Protein AF-A0A7Y1FD43-F1 (afdb_monomer_lite)

Organism: Pseudomonas veronii (NCBI:txid76761)

Structure (mmCIF, N/CA/C/O backbone):
data_AF-A0A7Y1FD43-F1
#
_entry.id   AF-A0A7Y1FD43-F1
#
loop_
_atom_site.group_PDB
_atom_site.id
_atom_site.type_symbol
_atom_site.label_atom_id
_atom_site.label_alt_id
_atom_site.label_comp_id
_atom_site.label_asym_id
_atom_site.label_entity_id
_atom_site.label_seq_id
_atom_site.pdbx_PDB_ins_code
_atom_site.Cartn_x
_atom_site.Cartn_y
_atom_site.Cartn_z
_atom_site.occupancy
_atom_site.B_iso_or_equiv
_atom_site.auth_seq_id
_atom_site.auth_comp_id
_atom_site.auth_asym_id
_atom_site.auth_atom_id
_atom_site.pdbx_PDB_model_num
ATOM 1 N N . MET A 1 1 ? -23.242 5.006 13.809 1.00 78.62 1 MET A N 1
ATOM 2 C CA . MET A 1 1 ? -22.029 5.190 14.641 1.00 78.62 1 MET A CA 1
ATOM 3 C C . MET A 1 1 ? -21.259 6.405 14.136 1.00 78.62 1 MET A C 1
ATOM 5 O O . MET A 1 1 ? -21.241 6.610 12.930 1.00 78.62 1 MET A O 1
ATOM 9 N N . GLN A 1 2 ? -20.656 7.208 15.019 1.00 83.25 2 GLN A N 1
ATOM 10 C CA . GLN A 1 2 ? -19.732 8.284 14.624 1.00 83.25 2 GLN A CA 1
ATOM 11 C C . GLN A 1 2 ? -18.285 7.828 14.845 1.00 83.25 2 GLN A C 1
ATOM 13 O O . GLN A 1 2 ? -17.978 7.297 15.909 1.00 83.25 2 GLN A O 1
ATOM 18 N N . ILE A 1 3 ? -17.410 8.051 13.862 1.00 82.50 3 ILE A N 1
ATOM 19 C CA . ILE A 1 3 ? -15.975 7.740 13.946 1.00 82.50 3 ILE A CA 1
ATOM 20 C C . ILE A 1 3 ? -15.232 9.045 14.241 1.00 82.50 3 ILE A C 1
ATOM 22 O O . ILE A 1 3 ? -15.410 10.029 13.524 1.00 82.50 3 ILE A O 1
ATOM 26 N N . LYS A 1 4 ? -14.424 9.069 15.305 1.00 84.06 4 LYS A N 1
ATOM 27 C CA . LYS A 1 4 ? -13.627 10.233 15.714 1.00 84.06 4 LYS A CA 1
ATOM 28 C C . LYS A 1 4 ? -12.174 9.823 15.916 1.00 84.06 4 LYS A C 1
ATOM 30 O O . LYS A 1 4 ? -11.902 8.725 16.394 1.00 84.06 4 LYS A O 1
ATOM 35 N N . VAL A 1 5 ? -11.257 10.724 15.581 1.00 78.62 5 VAL A N 1
ATOM 36 C CA . VAL A 1 5 ? -9.851 10.609 15.977 1.00 78.62 5 VAL A CA 1
ATOM 37 C C . VAL A 1 5 ? -9.744 10.988 17.455 1.00 78.62 5 VAL A C 1
ATOM 39 O O . VAL A 1 5 ? -10.353 11.970 17.880 1.00 78.62 5 VAL A O 1
ATOM 42 N N . ARG A 1 6 ? -9.013 10.197 18.247 1.00 76.38 6 ARG A N 1
ATOM 43 C CA . ARG A 1 6 ? -8.776 10.484 19.667 1.00 76.38 6 ARG A CA 1
ATOM 44 C C . ARG A 1 6 ? -7.906 11.739 19.808 1.00 76.38 6 ARG A C 1
ATOM 46 O O . ARG A 1 6 ? -6.908 11.880 19.107 1.00 76.38 6 ARG A O 1
ATOM 53 N N . GLU A 1 7 ? -8.279 12.642 20.714 1.00 76.19 7 GLU A N 1
ATOM 54 C CA . GLU A 1 7 ? -7.488 13.844 21.010 1.00 76.19 7 GLU A CA 1
ATOM 55 C C . GLU A 1 7 ? -6.095 13.474 21.543 1.00 76.19 7 GLU A C 1
ATOM 57 O O . GLU A 1 7 ? -5.960 12.580 22.376 1.00 76.19 7 GLU A O 1
ATOM 62 N N . GLY A 1 8 ? -5.058 14.161 21.054 1.00 68.19 8 GLY A N 1
ATOM 63 C CA . GLY A 1 8 ? -3.660 13.941 21.450 1.00 68.19 8 GLY A CA 1
ATOM 64 C C . GLY A 1 8 ? -2.921 12.846 20.673 1.00 68.19 8 GLY A C 1
ATOM 65 O O . GLY A 1 8 ? -1.690 12.859 20.653 1.00 68.19 8 GLY A O 1
ATOM 66 N N . ASP A 1 9 ? -3.626 11.959 19.966 1.00 65.19 9 ASP A N 1
ATOM 67 C CA . ASP A 1 9 ? -2.977 10.980 19.095 1.00 65.19 9 ASP A CA 1
ATOM 68 C C . ASP A 1 9 ? -2.516 11.652 17.795 1.00 65.19 9 ASP A C 1
ATOM 70 O O . ASP A 1 9 ? -3.296 12.297 17.084 1.00 65.19 9 ASP A O 1
ATOM 74 N N . VAL A 1 10 ? -1.245 11.450 17.426 1.00 63.31 10 VAL A N 1
ATOM 75 C CA . VAL A 1 10 ? -0.767 11.734 16.064 1.00 63.31 10 VAL A CA 1
ATOM 76 C C . VAL A 1 10 ? -1.353 10.666 15.155 1.00 63.31 10 VAL A C 1
ATOM 78 O O . VAL A 1 10 ? -0.704 9.680 14.802 1.00 63.31 10 VAL A O 1
ATOM 81 N N . PHE A 1 11 ? -2.623 10.840 14.807 1.00 62.75 11 PHE A N 1
ATOM 82 C CA . PHE A 1 11 ? -3.289 9.925 13.909 1.00 62.75 11 PHE A CA 1
ATOM 83 C C . PHE A 1 11 ? -2.585 9.998 12.553 1.00 62.75 11 PHE A C 1
ATOM 85 O O . PHE A 1 11 ? -2.379 11.102 12.034 1.00 62.75 11 PHE A O 1
ATOM 92 N N . PRO A 1 12 ? -2.197 8.865 11.948 1.00 65.88 12 PRO A N 1
ATOM 93 C CA . PRO A 1 12 ? -1.390 8.883 10.734 1.00 65.88 12 PRO A CA 1
ATOM 94 C C . PRO A 1 12 ? -2.036 9.614 9.546 1.00 65.88 12 PRO A C 1
ATOM 96 O O . PRO A 1 12 ? -1.325 9.933 8.597 1.00 65.88 12 PRO A O 1
ATOM 99 N N . LEU A 1 13 ? -3.344 9.910 9.595 1.00 69.12 13 LEU A N 1
ATOM 100 C CA . LEU A 1 13 ? -4.041 10.740 8.603 1.00 69.12 13 LEU A CA 1
ATOM 101 C C . LEU A 1 13 ? -3.603 12.211 8.605 1.00 69.12 13 LEU A C 1
ATOM 103 O O . LEU A 1 13 ? -3.720 12.860 7.572 1.00 69.12 13 LEU A O 1
ATOM 107 N N . ASN A 1 14 ? -3.063 12.729 9.713 1.00 74.69 14 ASN A N 1
ATOM 108 C CA . ASN A 1 14 ? -2.554 14.105 9.778 1.00 74.69 14 ASN A CA 1
ATOM 109 C C . ASN A 1 14 ? -1.181 14.258 9.101 1.00 74.69 14 ASN A C 1
ATOM 111 O O . ASN A 1 14 ? -0.672 15.368 8.964 1.00 74.69 14 ASN A O 1
ATOM 115 N N . ARG A 1 15 ? -0.554 13.149 8.688 1.00 79.81 15 ARG A N 1
ATOM 116 C CA . ARG A 1 15 ? 0.679 13.158 7.890 1.00 79.81 15 ARG A CA 1
ATOM 117 C C . ARG A 1 15 ? 0.347 13.224 6.396 1.00 79.81 15 ARG A C 1
ATOM 119 O O . ARG A 1 15 ? -0.731 12.770 6.007 1.00 79.81 15 ARG A O 1
ATOM 126 N N . PRO A 1 16 ? 1.279 13.691 5.542 1.00 84.38 16 PRO A N 1
ATOM 127 C CA . PRO A 1 16 ? 1.101 13.645 4.094 1.00 84.38 16 PRO A CA 1
ATOM 128 C C . PRO A 1 16 ? 0.729 12.236 3.616 1.00 84.38 16 PRO A C 1
ATOM 130 O O . PRO A 1 16 ? 1.454 11.267 3.860 1.00 84.38 16 PRO A O 1
ATOM 133 N N . GLN A 1 17 ? -0.421 12.133 2.954 1.00 92.06 17 GLN A N 1
ATOM 134 C CA . GLN A 1 17 ? -0.905 10.905 2.331 1.00 92.06 17 GLN A CA 1
ATOM 135 C C . GLN A 1 17 ? -0.468 10.875 0.870 1.00 92.06 17 GLN A C 1
ATOM 137 O O . GLN A 1 17 ? -0.424 11.916 0.220 1.00 92.06 17 GLN A O 1
ATOM 142 N N . GLN A 1 18 ? -0.174 9.683 0.353 1.00 93.00 18 GLN A N 1
ATOM 143 C CA . GLN A 1 18 ? 0.155 9.449 -1.061 1.00 93.00 18 GLN A CA 1
ATOM 144 C C . GLN A 1 18 ? 1.341 10.285 -1.580 1.00 93.00 18 GLN A C 1
ATOM 146 O O . GLN A 1 18 ? 1.500 10.490 -2.780 1.00 93.00 18 GLN A O 1
ATOM 151 N N . VAL A 1 19 ? 2.205 10.739 -0.667 1.00 94.62 19 VAL A N 1
ATOM 152 C CA . VAL A 1 19 ? 3.488 11.368 -0.984 1.00 94.62 19 VAL A CA 1
ATOM 153 C C . VAL A 1 19 ? 4.574 10.308 -0.846 1.00 94.62 19 VAL A C 1
ATOM 155 O O . VAL A 1 19 ? 4.885 9.871 0.266 1.00 94.62 19 VAL A O 1
ATOM 158 N N . TRP A 1 20 ? 5.112 9.886 -1.988 1.00 95.19 20 TRP A N 1
ATOM 159 C CA . TRP A 1 20 ? 6.173 8.887 -2.077 1.00 95.19 20 TRP A CA 1
ATOM 160 C C . TRP A 1 20 ? 7.523 9.465 -1.653 1.00 95.19 20 TRP A C 1
ATOM 162 O O . TRP A 1 20 ? 7.876 10.579 -2.040 1.00 95.19 20 TRP A O 1
ATOM 172 N N . ARG A 1 21 ? 8.275 8.697 -0.864 1.00 94.25 21 ARG A N 1
ATOM 173 C CA . ARG A 1 21 ? 9.631 9.018 -0.393 1.00 94.25 21 ARG A CA 1
ATOM 174 C C . ARG A 1 21 ? 10.471 7.746 -0.291 1.00 94.25 21 ARG A C 1
ATOM 176 O O . ARG A 1 21 ? 9.917 6.684 -0.035 1.00 94.25 21 ARG A O 1
ATOM 183 N N . GLY A 1 22 ? 11.783 7.846 -0.447 1.00 91.44 22 GLY A N 1
ATOM 184 C CA . GLY A 1 22 ? 12.703 6.720 -0.283 1.00 91.44 22 GLY A CA 1
ATOM 185 C C . GLY A 1 22 ? 14.136 7.141 -0.582 1.00 91.44 22 GLY A C 1
ATOM 186 O O . GLY A 1 22 ? 14.344 8.008 -1.430 1.00 91.44 22 GLY A O 1
ATOM 187 N N . ASP A 1 23 ? 15.095 6.543 0.122 1.00 85.62 23 ASP A N 1
ATOM 188 C CA . ASP A 1 23 ? 16.521 6.875 -0.015 1.00 85.62 23 ASP A CA 1
ATOM 189 C C . ASP A 1 23 ? 17.122 6.342 -1.328 1.00 85.62 23 ASP A C 1
ATOM 191 O O . ASP A 1 23 ? 18.066 6.921 -1.859 1.00 85.62 23 ASP A O 1
ATOM 195 N N . SER A 1 24 ? 16.524 5.285 -1.890 1.00 87.62 24 SER A N 1
ATOM 196 C CA . SER A 1 24 ? 16.841 4.731 -3.215 1.00 87.62 24 SER A CA 1
ATOM 197 C C . SER A 1 24 ? 15.562 4.674 -4.058 1.00 87.62 24 SER A C 1
ATOM 199 O O . SER A 1 24 ? 14.915 3.624 -4.119 1.00 87.62 24 SER A O 1
ATOM 201 N N . PRO A 1 25 ? 15.136 5.801 -4.663 1.00 82.94 25 PRO A N 1
ATOM 202 C CA . PRO A 1 25 ? 13.834 5.925 -5.321 1.00 82.94 25 PRO A CA 1
ATOM 203 C C . PRO A 1 25 ? 13.584 4.896 -6.432 1.00 82.94 25 PRO A C 1
ATOM 205 O O . PRO A 1 25 ? 12.438 4.541 -6.707 1.00 82.94 25 PRO A O 1
ATOM 208 N N . GLU A 1 26 ? 14.633 4.431 -7.090 1.00 85.19 26 GLU A N 1
ATOM 209 C CA . GLU A 1 26 ? 14.588 3.412 -8.134 1.00 85.19 26 GLU A CA 1
ATOM 210 C C . GLU A 1 26 ? 14.370 1.990 -7.598 1.00 85.19 26 GLU A C 1
ATOM 212 O O . GLU A 1 26 ? 13.835 1.161 -8.327 1.00 85.19 26 GLU A O 1
ATOM 217 N N . VAL A 1 27 ? 14.712 1.724 -6.333 1.00 89.00 27 VAL A N 1
ATOM 218 C CA . VAL A 1 27 ? 14.602 0.395 -5.704 1.00 89.00 27 VAL A CA 1
ATOM 219 C C . VAL A 1 27 ? 13.374 0.304 -4.810 1.00 89.00 27 VAL A C 1
ATOM 221 O O . VAL A 1 27 ? 12.623 -0.661 -4.900 1.00 89.00 27 VAL A O 1
ATOM 224 N N . MET A 1 28 ? 13.168 1.293 -3.938 1.00 94.69 28 MET A N 1
ATOM 225 C CA . MET A 1 28 ? 12.142 1.245 -2.902 1.00 94.69 28 MET A CA 1
ATOM 226 C C . MET A 1 28 ? 11.620 2.641 -2.573 1.00 94.69 28 MET A C 1
ATOM 228 O O . MET A 1 28 ? 12.382 3.575 -2.316 1.00 94.69 28 MET A O 1
ATOM 232 N N . GLN A 1 29 ? 10.299 2.776 -2.511 1.00 96.69 29 GLN A N 1
ATOM 233 C CA . GLN A 1 29 ? 9.632 3.984 -2.045 1.00 96.69 29 GLN A CA 1
ATOM 234 C C . GLN A 1 29 ? 8.457 3.651 -1.143 1.00 96.69 29 GLN A C 1
ATOM 236 O O . GLN A 1 29 ? 7.791 2.638 -1.303 1.00 96.69 29 GLN A O 1
ATOM 241 N N . VAL A 1 30 ? 8.167 4.547 -0.211 1.00 96.62 30 VAL A N 1
ATOM 242 C CA . VAL A 1 30 ? 7.099 4.395 0.769 1.00 96.62 30 VAL A CA 1
ATOM 243 C C . VAL A 1 30 ? 6.164 5.593 0.684 1.00 96.62 30 VAL A C 1
ATOM 245 O O . VAL A 1 30 ? 6.603 6.743 0.609 1.00 96.62 30 VAL A O 1
ATOM 248 N N . ALA A 1 31 ? 4.864 5.335 0.731 1.00 96.69 31 ALA A N 1
ATOM 249 C CA . ALA A 1 31 ? 3.818 6.341 0.874 1.00 96.69 31 ALA A CA 1
ATOM 250 C C . ALA A 1 31 ? 2.798 5.890 1.925 1.00 96.69 31 ALA A C 1
ATOM 252 O O . ALA A 1 31 ? 2.821 4.753 2.386 1.00 96.69 31 ALA A O 1
ATOM 253 N N . ARG A 1 32 ? 1.903 6.794 2.340 1.00 95.56 32 ARG A N 1
ATOM 254 C CA . ARG A 1 32 ? 0.800 6.451 3.250 1.00 95.56 32 ARG A CA 1
ATOM 255 C C . ARG A 1 32 ? -0.533 6.428 2.522 1.00 95.56 32 ARG A C 1
ATOM 257 O O . ARG A 1 32 ? -0.870 7.393 1.838 1.00 95.56 32 ARG A O 1
ATOM 264 N N . PHE A 1 33 ? -1.288 5.357 2.724 1.00 95.19 33 PHE A N 1
ATOM 265 C CA . PHE A 1 33 ? -2.664 5.189 2.272 1.00 95.19 33 PHE A CA 1
ATOM 266 C C . PHE A 1 33 ? -3.517 4.871 3.495 1.00 95.19 33 PHE A C 1
ATOM 268 O O . PHE A 1 33 ? -3.154 4.016 4.292 1.00 95.19 33 PHE A O 1
ATOM 275 N N . ALA A 1 34 ? -4.604 5.619 3.704 1.00 92.88 34 ALA A N 1
ATOM 276 C CA . ALA A 1 34 ? -5.454 5.499 4.896 1.00 92.88 34 ALA A CA 1
ATOM 277 C C . ALA A 1 34 ? -4.661 5.468 6.225 1.00 92.88 34 ALA A C 1
ATOM 279 O O . ALA A 1 34 ? -5.021 4.775 7.175 1.00 92.88 34 ALA A O 1
ATOM 280 N N . GLY A 1 35 ? -3.550 6.210 6.286 1.00 91.62 35 GLY A N 1
ATOM 281 C CA . GLY A 1 35 ? -2.666 6.252 7.446 1.00 91.62 35 GLY A CA 1
ATOM 282 C C . GLY A 1 35 ? -1.651 5.106 7.561 1.00 91.62 35 GLY A C 1
ATOM 283 O O . GLY A 1 35 ? -0.693 5.239 8.325 1.00 91.62 35 GLY A O 1
ATOM 284 N N . GLN A 1 36 ? -1.794 4.037 6.785 1.00 94.19 36 GLN A N 1
ATOM 285 C CA . GLN A 1 36 ? -0.908 2.874 6.788 1.00 94.19 36 GLN A CA 1
ATOM 286 C C . GLN A 1 36 ? 0.175 3.015 5.719 1.00 94.19 36 GLN A C 1
ATOM 288 O O . GLN A 1 36 ? -0.039 3.662 4.694 1.00 94.19 36 GLN A O 1
ATOM 293 N N . GLU A 1 37 ? 1.361 2.472 5.979 1.00 95.50 37 GLU A N 1
ATOM 294 C CA . GLU A 1 37 ? 2.456 2.526 5.009 1.00 95.50 37 GLU A CA 1
ATOM 295 C C . GLU A 1 37 ? 2.240 1.501 3.900 1.00 95.50 37 GLU A C 1
ATOM 297 O O . GLU A 1 37 ? 1.896 0.351 4.157 1.00 95.50 37 GLU A O 1
ATOM 302 N N . MET A 1 38 ? 2.418 1.964 2.667 1.00 97.88 38 MET A N 1
ATOM 303 C CA . MET A 1 38 ? 2.518 1.154 1.466 1.00 97.88 38 MET A CA 1
ATOM 304 C C . MET A 1 38 ? 3.939 1.281 0.940 1.00 97.88 38 MET A C 1
ATOM 306 O O . MET A 1 38 ? 4.447 2.402 0.813 1.00 97.88 38 MET A O 1
ATOM 310 N N . VAL A 1 39 ? 4.546 0.150 0.609 1.00 97.56 39 VAL A N 1
ATOM 311 C CA . VAL A 1 39 ? 5.880 0.075 0.018 1.00 97.56 39 VAL A CA 1
ATOM 312 C C . VAL A 1 39 ? 5.733 -0.269 -1.456 1.00 97.56 39 VAL A C 1
ATOM 314 O O . VAL A 1 39 ? 5.029 -1.208 -1.794 1.00 97.56 39 VAL A O 1
ATOM 317 N N . ALA A 1 40 ? 6.381 0.491 -2.329 1.00 97.12 40 ALA A N 1
ATOM 318 C CA . ALA A 1 40 ? 6.625 0.119 -3.713 1.00 97.12 40 ALA A CA 1
ATOM 319 C C . ALA A 1 40 ? 8.090 -0.311 -3.827 1.00 97.12 40 ALA A C 1
ATOM 321 O O . ALA A 1 40 ? 8.969 0.464 -3.442 1.00 97.12 40 ALA A O 1
ATOM 322 N N . ILE A 1 41 ? 8.359 -1.519 -4.313 1.00 96.25 41 ILE A N 1
ATOM 323 C CA . ILE A 1 41 ? 9.706 -2.109 -4.330 1.00 96.25 41 ILE A CA 1
ATOM 324 C C . ILE A 1 41 ? 9.942 -2.907 -5.617 1.00 96.25 41 ILE A C 1
ATOM 326 O O . ILE A 1 41 ? 8.987 -3.384 -6.225 1.00 96.25 41 ILE A O 1
ATOM 330 N N . THR A 1 42 ? 11.194 -3.013 -6.063 1.00 93.50 42 THR A N 1
ATOM 331 C CA . THR A 1 42 ? 11.588 -3.973 -7.109 1.00 93.50 42 THR A CA 1
ATOM 332 C C . THR A 1 42 ? 11.632 -5.392 -6.539 1.00 93.50 42 THR A C 1
ATOM 334 O O . THR A 1 42 ? 12.116 -5.588 -5.425 1.00 93.50 42 THR A O 1
ATOM 337 N N . ASP A 1 43 ? 11.161 -6.377 -7.297 1.00 85.69 43 ASP A N 1
ATOM 338 C CA . ASP A 1 43 ? 11.345 -7.794 -6.987 1.00 85.69 43 ASP A CA 1
ATOM 339 C C . ASP A 1 43 ? 12.684 -8.326 -7.533 1.00 85.6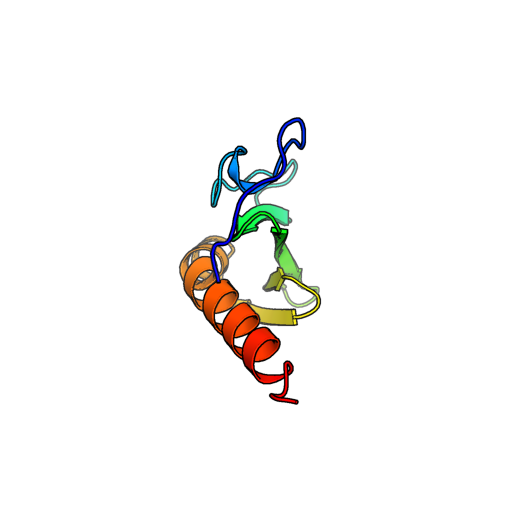9 43 ASP A C 1
ATOM 341 O O . ASP A 1 43 ? 13.408 -7.637 -8.263 1.00 85.69 43 ASP A O 1
ATOM 345 N N . ASP A 1 44 ? 13.006 -9.576 -7.185 1.00 81.50 44 ASP A N 1
ATOM 346 C CA . ASP A 1 44 ? 14.224 -10.271 -7.629 1.00 81.50 44 ASP A CA 1
ATOM 347 C C . ASP A 1 44 ? 14.225 -10.591 -9.139 1.00 81.50 44 ASP A C 1
ATOM 349 O O . ASP A 1 44 ? 15.270 -10.914 -9.710 1.00 81.50 44 ASP A O 1
ATOM 353 N N . ALA A 1 45 ? 13.067 -10.514 -9.801 1.00 82.25 45 ALA A N 1
ATOM 354 C CA . ALA A 1 45 ? 12.906 -10.731 -11.238 1.00 82.25 45 ALA A CA 1
ATOM 355 C C . ALA A 1 45 ? 13.019 -9.428 -12.057 1.00 82.25 45 ALA A C 1
ATOM 357 O O . ALA A 1 45 ? 12.970 -9.472 -13.290 1.00 82.25 45 ALA A O 1
ATOM 358 N N . GLY A 1 46 ? 13.199 -8.280 -11.395 1.00 81.44 46 GLY A N 1
ATOM 359 C CA . GLY A 1 46 ? 13.288 -6.957 -12.012 1.00 81.44 46 GLY A CA 1
ATOM 360 C C . GLY A 1 46 ? 11.937 -6.321 -12.357 1.00 81.44 46 GLY A C 1
ATOM 361 O O . GLY A 1 46 ? 11.915 -5.302 -13.052 1.00 81.44 46 GLY A O 1
ATOM 362 N N . ALA A 1 47 ? 10.821 -6.899 -11.907 1.00 91.81 47 ALA A N 1
ATOM 363 C CA . ALA A 1 47 ? 9.514 -6.253 -11.927 1.00 91.81 47 ALA A CA 1
ATOM 364 C C . ALA A 1 47 ? 9.282 -5.475 -10.621 1.00 91.81 47 ALA A C 1
ATOM 366 O O . ALA A 1 47 ? 10.113 -5.468 -9.717 1.00 91.81 47 ALA A O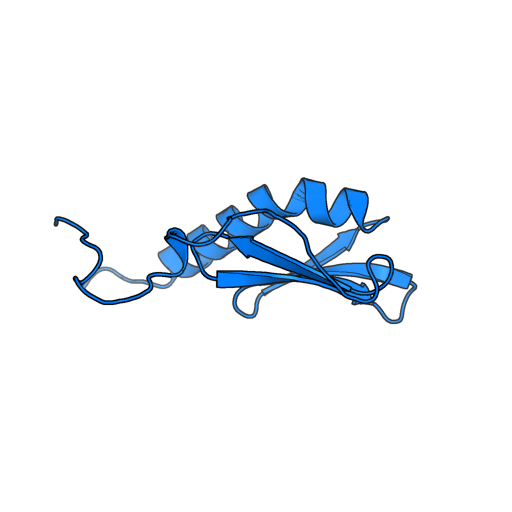 1
ATOM 367 N N . PHE A 1 48 ? 8.168 -4.751 -10.541 1.00 94.75 48 PHE A N 1
ATOM 368 C CA . PHE A 1 48 ? 7.832 -3.937 -9.376 1.00 94.75 48 PHE A CA 1
ATOM 369 C C . PHE A 1 48 ? 6.576 -4.457 -8.684 1.00 94.75 48 PHE A C 1
ATOM 371 O O . PHE A 1 48 ? 5.644 -4.952 -9.328 1.00 94.75 48 PHE A O 1
ATOM 378 N N . GLU A 1 49 ? 6.544 -4.273 -7.369 1.00 96.94 49 GLU A N 1
ATOM 379 C CA . GLU A 1 49 ? 5.471 -4.704 -6.483 1.00 96.94 49 GLU A CA 1
ATOM 380 C C . GLU A 1 49 ? 5.036 -3.585 -5.530 1.00 96.94 49 GLU A C 1
ATOM 382 O O . GLU A 1 49 ? 5.751 -2.606 -5.299 1.00 96.94 49 GLU A O 1
ATOM 387 N N . LEU A 1 50 ? 3.840 -3.750 -4.972 1.00 98.12 50 LEU A N 1
ATOM 388 C CA . LEU A 1 50 ? 3.270 -2.968 -3.887 1.00 98.12 50 LEU A CA 1
ATOM 389 C C . LEU A 1 50 ? 2.999 -3.890 -2.696 1.00 98.12 50 LEU A C 1
ATOM 391 O O . LEU A 1 50 ? 2.204 -4.815 -2.831 1.00 98.12 50 LEU A O 1
ATOM 395 N N . ASP A 1 51 ? 3.568 -3.595 -1.531 1.00 97.94 51 ASP A N 1
ATOM 396 C CA . ASP A 1 51 ? 3.210 -4.213 -0.250 1.00 97.94 51 ASP A CA 1
ATOM 397 C C . ASP A 1 51 ? 2.343 -3.245 0.562 1.00 97.94 51 ASP A C 1
ATOM 399 O O . ASP A 1 51 ? 2.706 -2.081 0.781 1.00 97.94 51 ASP A O 1
ATOM 403 N N . TYR A 1 52 ? 1.170 -3.712 0.988 1.00 98.12 52 TYR A N 1
ATOM 404 C CA . TYR A 1 52 ? 0.259 -2.952 1.829 1.00 98.12 52 TYR A CA 1
ATOM 405 C C . TYR A 1 52 ? -0.593 -3.860 2.716 1.00 98.12 52 TYR A C 1
ATOM 407 O O . TYR A 1 52 ? -1.371 -4.678 2.226 1.00 98.12 52 TYR A O 1
ATOM 415 N N . LEU A 1 53 ? -0.501 -3.679 4.040 1.00 96.94 53 LEU A N 1
ATOM 416 C CA . LEU A 1 53 ? -1.283 -4.433 5.035 1.00 96.94 53 LEU A CA 1
ATOM 417 C C . LEU A 1 53 ? -1.202 -5.959 4.836 1.00 96.94 53 LEU A C 1
ATOM 419 O O . LEU A 1 53 ? -2.212 -6.660 4.937 1.00 96.94 53 LEU A O 1
ATOM 423 N N . GLY A 1 54 ? -0.008 -6.469 4.515 1.00 95.94 54 GLY A N 1
ATOM 424 C CA . GLY A 1 54 ? 0.242 -7.897 4.297 1.00 95.94 54 GLY A CA 1
ATOM 425 C C . GLY A 1 54 ? -0.321 -8.447 2.982 1.00 95.94 54 GLY A C 1
ATOM 426 O O . GLY A 1 54 ? -0.459 -9.660 2.843 1.00 95.94 54 GLY A O 1
ATOM 42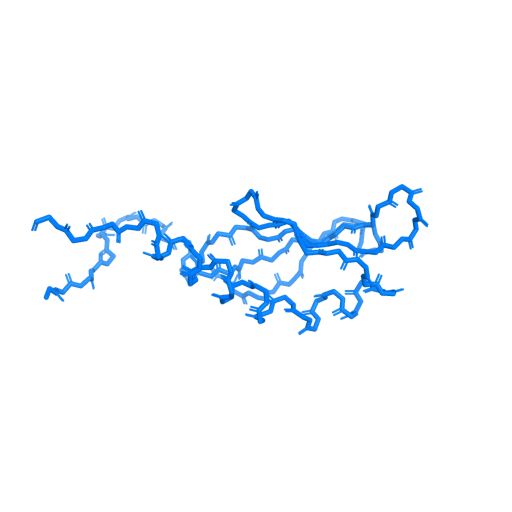7 N N . HIS A 1 55 ? -0.684 -7.576 2.039 1.00 97.75 55 HIS A N 1
ATOM 428 C CA . HIS A 1 55 ? -1.111 -7.943 0.693 1.00 97.75 55 HIS A CA 1
ATOM 429 C C . HIS A 1 55 ? -0.104 -7.412 -0.323 1.00 97.75 55 HIS A C 1
ATOM 431 O O . HIS A 1 55 ? 0.386 -6.293 -0.177 1.00 97.75 55 HIS A O 1
ATOM 437 N N . VAL A 1 56 ? 0.139 -8.198 -1.373 1.00 97.50 56 VAL A N 1
ATOM 438 C CA . VAL A 1 56 ? 1.067 -7.855 -2.453 1.00 97.50 56 VAL A CA 1
ATOM 439 C C . VAL A 1 56 ? 0.299 -7.655 -3.758 1.00 97.50 56 VAL A C 1
ATOM 441 O O . VAL A 1 56 ? -0.538 -8.482 -4.126 1.00 97.50 56 VAL A O 1
ATOM 444 N N . GLY A 1 57 ? 0.569 -6.551 -4.449 1.00 96.31 57 GLY A N 1
ATOM 445 C CA . GLY A 1 57 ? 0.218 -6.346 -5.853 1.00 96.31 57 GLY A CA 1
ATOM 446 C C . GLY A 1 57 ? 1.495 -6.375 -6.680 1.00 96.31 57 GLY A C 1
ATOM 447 O O . GLY A 1 57 ? 2.417 -5.638 -6.364 1.00 96.31 57 GLY A O 1
ATOM 448 N N . SER A 1 58 ? 1.573 -7.209 -7.711 1.00 94.88 58 SER A N 1
ATOM 449 C CA . SER A 1 58 ? 2.814 -7.451 -8.458 1.00 94.88 58 SER A CA 1
ATOM 450 C C . SER A 1 58 ? 2.615 -7.370 -9.973 1.00 94.88 58 SER A C 1
ATOM 452 O O . SER A 1 58 ? 1.501 -7.161 -10.461 1.00 94.88 58 SER A O 1
ATOM 454 N N . GLY A 1 59 ? 3.711 -7.519 -10.725 1.00 91.75 59 GLY A N 1
ATOM 455 C CA . GLY A 1 59 ? 3.697 -7.537 -12.191 1.00 91.75 59 GLY A CA 1
ATOM 456 C C . GLY A 1 59 ? 3.731 -6.153 -12.841 1.00 91.75 59 GLY A C 1
ATOM 457 O O . GLY A 1 59 ? 3.400 -6.019 -14.020 1.00 91.75 59 GLY A O 1
ATOM 458 N N . PHE A 1 60 ? 4.121 -5.113 -12.102 1.00 95.69 60 PHE A N 1
ATOM 459 C CA . PHE A 1 60 ? 4.260 -3.774 -12.664 1.00 95.69 60 PHE A CA 1
ATOM 460 C C . PHE A 1 60 ? 5.574 -3.650 -13.443 1.00 95.69 60 PHE A C 1
ATOM 462 O O . PHE A 1 60 ? 6.639 -4.019 -12.953 1.00 95.69 60 PHE A O 1
ATOM 469 N N . ALA A 1 61 ? 5.506 -3.086 -14.651 1.00 94.19 61 ALA A N 1
ATOM 470 C CA . ALA A 1 61 ? 6.669 -2.927 -15.527 1.00 94.19 61 ALA A CA 1
ATOM 471 C C . ALA A 1 61 ? 7.647 -1.836 -15.055 1.00 94.19 61 ALA A C 1
ATOM 473 O O . ALA A 1 61 ? 8.802 -1.808 -15.473 1.00 94.19 61 ALA A O 1
ATOM 474 N N . SER A 1 62 ? 7.190 -0.911 -14.208 1.00 94.69 62 SER A N 1
ATOM 475 C CA . SER A 1 62 ? 8.018 0.160 -13.663 1.00 94.69 62 SER A CA 1
ATOM 476 C C . SER A 1 62 ? 7.508 0.652 -12.307 1.00 94.69 62 SER A C 1
ATOM 478 O O . SER A 1 62 ? 6.319 0.553 -11.994 1.00 94.69 62 SER A O 1
ATOM 480 N N . MET A 1 63 ? 8.387 1.305 -11.538 1.00 95.25 63 MET A N 1
ATOM 481 C CA . MET A 1 63 ? 8.021 2.032 -10.314 1.00 95.25 63 MET A CA 1
ATOM 482 C C . MET A 1 63 ? 6.910 3.070 -10.561 1.00 95.25 63 MET A C 1
ATOM 484 O O . MET A 1 63 ? 6.076 3.324 -9.695 1.00 95.25 63 MET A O 1
ATOM 488 N N . LYS A 1 64 ? 6.878 3.692 -11.747 1.00 95.69 64 LYS A N 1
ATOM 489 C CA . LYS A 1 64 ? 5.822 4.644 -12.117 1.00 95.69 64 LYS A CA 1
ATOM 490 C C . LYS A 1 64 ? 4.468 3.944 -12.247 1.00 95.69 64 LYS A C 1
ATOM 492 O O . LYS A 1 64 ? 3.481 4.473 -11.737 1.00 95.69 64 LYS A O 1
ATOM 497 N N . ASP A 1 65 ? 4.435 2.777 -12.883 1.00 96.62 65 ASP A N 1
ATOM 498 C CA . ASP A 1 65 ? 3.204 2.007 -13.084 1.00 96.62 65 ASP A CA 1
ATOM 499 C C . ASP A 1 65 ? 2.670 1.465 -11.756 1.00 96.62 65 ASP A C 1
ATOM 501 O O . ASP A 1 65 ? 1.483 1.621 -11.466 1.00 96.62 65 ASP A O 1
ATOM 505 N N . ALA A 1 66 ? 3.556 0.952 -10.894 1.00 97.06 66 ALA A N 1
ATOM 506 C CA . ALA A 1 66 ? 3.198 0.522 -9.542 1.00 97.06 66 ALA A CA 1
ATOM 507 C C . ALA A 1 66 ? 2.538 1.663 -8.749 1.00 97.06 66 ALA A C 1
ATOM 509 O O . ALA A 1 66 ? 1.441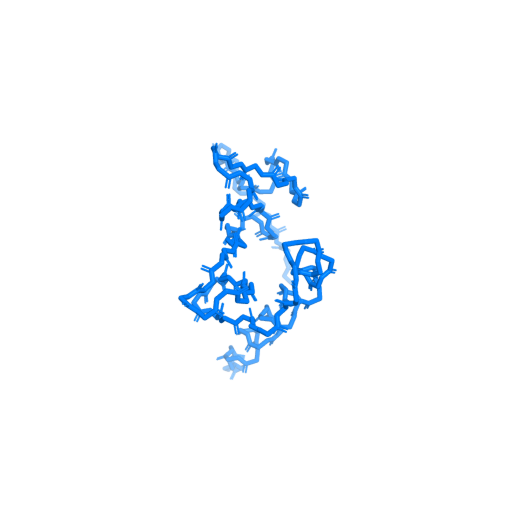 1.526 -8.210 1.00 97.06 66 ALA A O 1
ATOM 510 N N . LYS A 1 67 ? 3.149 2.852 -8.741 1.00 97.00 67 LYS A N 1
ATOM 511 C CA . LYS A 1 67 ? 2.589 4.023 -8.046 1.00 97.00 67 LYS A CA 1
ATOM 512 C C . LYS A 1 67 ? 1.270 4.512 -8.636 1.00 97.00 67 LYS A C 1
ATOM 514 O O . LYS A 1 67 ? 0.437 5.018 -7.886 1.00 97.00 67 LYS A O 1
ATOM 519 N N . ALA A 1 68 ? 1.085 4.400 -9.950 1.00 97.31 68 ALA A N 1
ATOM 520 C CA . ALA A 1 68 ? -0.173 4.752 -10.600 1.00 97.31 68 ALA A CA 1
ATOM 521 C C . ALA A 1 68 ? -1.309 3.799 -10.184 1.00 97.31 68 ALA A C 1
ATOM 523 O O . ALA A 1 68 ? -2.434 4.254 -9.980 1.00 97.31 68 ALA A O 1
ATOM 524 N N . ALA A 1 69 ? -1.004 2.512 -9.987 1.00 97.94 69 ALA A N 1
ATOM 525 C CA . ALA A 1 69 ? -1.952 1.498 -9.523 1.00 97.94 69 ALA A CA 1
ATOM 526 C C . ALA A 1 69 ? -2.217 1.538 -8.003 1.00 97.94 69 ALA A C 1
ATOM 528 O O . ALA A 1 69 ? -3.267 1.088 -7.538 1.00 97.94 69 ALA A O 1
ATOM 529 N N . ALA A 1 70 ? -1.301 2.108 -7.215 1.00 98.06 70 ALA A N 1
ATOM 530 C CA . ALA A 1 70 ? -1.352 2.105 -5.752 1.00 98.06 70 ALA A CA 1
ATOM 531 C C . ALA A 1 70 ? -2.681 2.571 -5.115 1.00 98.06 70 ALA A C 1
ATOM 533 O O . ALA A 1 70 ? -3.141 1.910 -4.180 1.00 98.06 70 ALA A O 1
ATOM 534 N N . PRO A 1 71 ? -3.359 3.641 -5.585 1.00 98.06 71 PRO A N 1
ATOM 535 C CA . PRO A 1 71 ? -4.644 4.039 -5.010 1.00 98.06 71 PRO A CA 1
ATOM 536 C C . PRO A 1 71 ? -5.753 3.003 -5.215 1.00 98.06 71 PRO A C 1
ATOM 538 O O . PRO A 1 71 ? -6.586 2.817 -4.329 1.00 98.06 71 PRO A O 1
ATOM 541 N N . GLU A 1 72 ? -5.796 2.348 -6.375 1.00 98.25 72 GLU A N 1
ATOM 542 C CA . GLU A 1 72 ? -6.767 1.287 -6.653 1.00 98.25 72 GLU A CA 1
ATOM 543 C C . GLU A 1 72 ? -6.454 0.039 -5.829 1.00 98.25 72 GLU A C 1
ATOM 545 O O . GLU A 1 72 ? -7.339 -0.485 -5.151 1.00 98.25 72 GLU A O 1
ATOM 550 N N . PHE A 1 73 ? -5.180 -0.355 -5.787 1.00 98.38 73 PHE A N 1
ATOM 551 C CA . PHE A 1 73 ? -4.708 -1.464 -4.966 1.00 98.38 73 PHE A CA 1
ATOM 552 C C . PHE A 1 73 ? -5.054 -1.273 -3.479 1.00 98.38 73 PHE A C 1
ATOM 554 O O . PHE A 1 73 ? -5.659 -2.154 -2.869 1.00 98.38 73 PHE A O 1
ATOM 561 N N . ALA A 1 74 ? -4.780 -0.094 -2.904 1.00 98.25 74 ALA A N 1
ATOM 562 C CA . ALA A 1 74 ? -5.126 0.221 -1.515 1.00 98.25 74 ALA A CA 1
ATOM 563 C C . ALA A 1 74 ? -6.629 0.066 -1.235 1.00 98.25 74 ALA A C 1
ATOM 565 O O . ALA A 1 74 ? -7.013 -0.487 -0.203 1.00 98.25 74 ALA A O 1
ATOM 566 N N . ARG A 1 75 ? -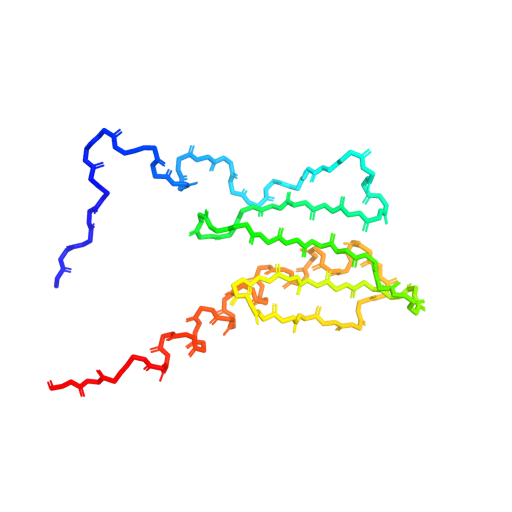7.490 0.549 -2.143 1.00 98.38 75 ARG A N 1
ATOM 567 C CA . ARG A 1 75 ? -8.951 0.415 -2.009 1.00 98.38 75 ARG A CA 1
ATOM 568 C C . ARG A 1 75 ? -9.377 -1.048 -2.053 1.00 98.38 75 ARG A C 1
ATOM 570 O O . ARG A 1 75 ? -10.171 -1.454 -1.212 1.00 98.38 75 ARG A O 1
ATOM 577 N N . ALA A 1 76 ? -8.829 -1.834 -2.978 1.00 98.31 76 ALA A N 1
ATOM 578 C CA . ALA A 1 76 ? -9.133 -3.257 -3.097 1.00 98.31 76 ALA A CA 1
ATOM 579 C C . ALA A 1 76 ? -8.724 -4.045 -1.840 1.00 98.31 76 ALA A C 1
ATOM 581 O O . ALA A 1 76 ? -9.495 -4.875 -1.357 1.00 98.31 76 ALA A O 1
ATOM 582 N N . VAL A 1 77 ? -7.554 -3.746 -1.261 1.00 98.25 77 VAL A N 1
ATOM 583 C CA . VAL A 1 77 ? -7.105 -4.350 0.005 1.00 98.25 77 VAL A CA 1
ATOM 584 C C . VAL A 1 77 ? -8.048 -3.987 1.152 1.00 98.25 77 VAL A C 1
ATOM 586 O O . VAL A 1 77 ? -8.490 -4.871 1.882 1.00 98.25 77 VAL A O 1
ATOM 589 N N . LEU A 1 78 ? -8.406 -2.710 1.305 1.00 97.75 78 LEU A N 1
ATOM 590 C CA . LEU A 1 78 ? -9.319 -2.275 2.370 1.00 97.75 78 LEU A CA 1
ATOM 591 C C . LEU A 1 78 ? -10.719 -2.881 2.219 1.00 97.75 78 LEU A C 1
ATOM 593 O O . LEU A 1 78 ? -11.312 -3.282 3.216 1.00 97.75 78 LEU A O 1
ATOM 597 N N . GLU A 1 79 ? -11.226 -2.999 0.992 1.00 97.62 79 GLU A N 1
ATOM 598 C CA . GLU A 1 79 ? -12.498 -3.667 0.704 1.00 97.62 79 GLU A CA 1
ATOM 599 C C . GLU A 1 79 ? -12.437 -5.162 1.050 1.00 97.62 79 GLU A C 1
ATOM 601 O O . GLU A 1 79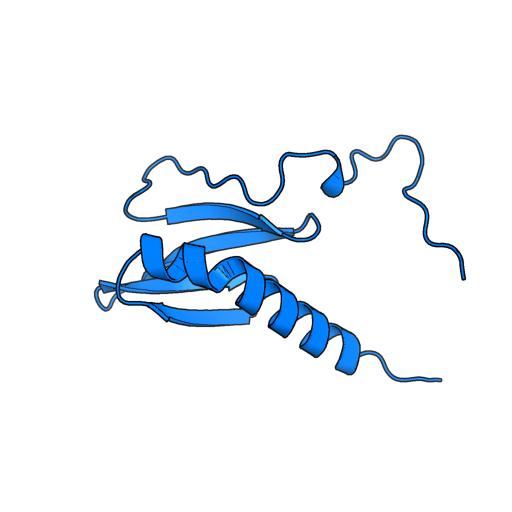 ? -13.353 -5.704 1.668 1.00 97.62 79 GLU A O 1
ATOM 606 N N . ARG A 1 80 ? -11.323 -5.834 0.739 1.00 96.56 80 ARG A N 1
ATOM 607 C CA . ARG A 1 80 ? -11.103 -7.226 1.148 1.00 96.56 80 ARG A CA 1
ATOM 608 C C . ARG A 1 80 ? -11.098 -7.371 2.668 1.00 96.56 80 ARG A C 1
ATOM 610 O O . ARG A 1 80 ? -11.770 -8.257 3.182 1.00 96.56 80 ARG A O 1
ATOM 617 N N . LEU A 1 81 ? -10.375 -6.505 3.381 1.00 96.75 81 LEU A N 1
ATOM 618 C CA . LEU A 1 81 ? -10.318 -6.519 4.847 1.00 96.75 81 LEU A CA 1
ATOM 619 C C . LEU A 1 81 ? -11.684 -6.224 5.473 1.00 96.75 81 LEU A C 1
ATOM 621 O O . LEU A 1 81 ? -12.070 -6.893 6.428 1.00 96.75 81 LEU A O 1
ATOM 625 N N . ARG A 1 82 ? -12.439 -5.276 4.907 1.00 95.31 82 ARG A N 1
ATOM 626 C CA . ARG A 1 82 ? -13.829 -5.001 5.291 1.00 95.31 82 ARG A CA 1
ATOM 627 C C . ARG A 1 82 ? -14.678 -6.271 5.206 1.00 95.31 82 ARG A C 1
ATOM 629 O O . ARG A 1 82 ? -15.404 -6.559 6.148 1.00 95.31 82 ARG A O 1
ATOM 636 N N . ASN A 1 83 ? -14.563 -7.038 4.124 1.00 94.88 83 ASN A N 1
ATOM 637 C CA . ASN A 1 83 ? -15.363 -8.250 3.909 1.00 94.88 83 ASN A CA 1
ATOM 638 C C . ASN A 1 83 ? -15.003 -9.419 4.846 1.00 94.88 83 ASN A C 1
ATOM 640 O O . ASN A 1 83 ? -15.748 -10.393 4.910 1.00 94.88 83 ASN A O 1
ATOM 644 N N . LEU A 1 84 ? -13.886 -9.339 5.580 1.00 95.44 84 LEU A N 1
ATOM 645 C CA . LEU A 1 84 ? -13.538 -10.305 6.630 1.00 95.44 84 LEU A CA 1
ATOM 646 C C . LEU A 1 84 ? -14.213 -9.996 7.975 1.00 95.44 84 LEU A C 1
ATOM 648 O O . LEU A 1 84 ? -14.177 -10.828 8.880 1.00 95.44 84 LEU A O 1
ATOM 652 N N . ILE A 1 85 ? -14.815 -8.815 8.125 1.00 95.69 85 ILE A N 1
ATOM 653 C CA . ILE A 1 85 ? -15.554 -8.419 9.323 1.00 95.69 85 ILE A CA 1
ATOM 654 C C . ILE A 1 85 ? -17.000 -8.886 9.145 1.00 95.69 85 ILE A C 1
ATOM 656 O O . ILE A 1 85 ? -17.718 -8.372 8.291 1.00 95.69 85 ILE A O 1
ATOM 660 N N . GLN A 1 86 ? -17.415 -9.883 9.926 1.00 91.06 86 GLN A N 1
ATOM 661 C CA . GLN A 1 86 ? -18.769 -10.437 9.873 1.00 91.06 86 GLN A CA 1
ATOM 662 C C . GLN A 1 86 ? -19.722 -9.673 10.798 1.00 91.06 86 GLN A C 1
ATOM 664 O O . GLN A 1 86 ? -19.318 -9.224 11.874 1.00 91.06 86 GLN A O 1
ATOM 669 N N . ASP A 1 87 ? -20.986 -9.565 10.387 1.00 88.19 87 ASP A N 1
ATOM 670 C CA . ASP A 1 87 ? -22.063 -9.104 11.261 1.00 88.19 87 ASP A CA 1
ATOM 671 C C . ASP A 1 87 ? -22.314 -10.152 12.360 1.00 88.19 87 ASP A C 1
ATOM 673 O O . ASP A 1 87 ? -22.300 -11.358 12.090 1.00 88.19 87 ASP A O 1
ATOM 677 N N . VAL A 1 88 ? -22.530 -9.686 13.592 1.00 74.44 88 VAL A N 1
ATOM 678 C CA . VAL A 1 88 ? -22.854 -10.509 14.771 1.00 74.44 88 VAL A CA 1
ATOM 679 C C . VAL A 1 88 ? -24.253 -10.222 15.285 1.00 74.44 88 VAL A C 1
ATOM 681 O O . VAL A 1 88 ? -24.683 -9.047 15.202 1.00 74.44 88 VAL A O 1
#

Secondary structure (DSSP, 8-state):
----PPTT---GGGSPSS--EEEETTTEEEEEETTEEEEEEE-TTS-EEEEETTEEEEEESSHHHHHHHHHHHHHHHHHHHHHTS---

Sequence (88 aa):
MQIKVREGDVFPLNRPQQVWRGDSPEVMQVARFAGQEMVAITDDAGAFELDYLGHVGSGFASMKDAKAAAPEFARAVLERLRNLIQDV

Radius of gyration: 14.85 Å; chains: 1; bounding box: 40×25×37 Å

pLDDT: mean 90.53, std 9.3, range [62.75, 98.38]

Foldseek 3Di:
DDDDDDPPDPQLVVPDALDWDDPCLQAWIWGDDNSFIKMWGADPVRWIWIDTPNDIDTDHRGSVRRSVCVVVVSVVVVVVVVVVDDDD